Protein AF-A0A453IXR8-F1 (afdb_monomer)

InterPro domains:
  IPR002013 SAC domain [PF02383] (2-134)
  IPR002013 SAC domain [PS50275] (1-116)
  IPR043573 Polyphosphoinositide phosphatase Fig4-like [PTHR45738] (1-170)

Mean predicted aligned error: 6.94 Å

Solvent-accessible surface area (backbone atoms only — not comparable to full-atom values): 10645 Å² total; per-residue (Å²): 130,84,47,14,29,39,89,84,20,50,40,27,74,66,42,80,47,75,51,75,50,62,52,94,45,97,81,79,59,47,50,39,40,34,37,44,79,49,81,47,58,34,67,53,43,46,40,48,62,60,83,56,90,86,47,95,74,52,60,64,46,81,51,92,51,79,90,36,50,33,40,49,43,27,52,51,56,44,36,76,73,73,42,75,57,51,75,43,83,42,62,61,53,83,79,63,98,67,82,45,66,40,52,54,52,55,53,49,54,49,46,53,54,59,55,37,73,81,39,60,84,83,68,34,70,45,78,45,78,46,38,57,78,62,44,69,70,40,86,93,54,59,62,64,62,52,50,51,48,52,52,50,61,44,42,78,62,62,57,64,51,74,46,78,54,80,83,80,83,71,76,79,83,88,79,130

Radius of gyration: 21.74 Å; Cα contacts (8 Å, |Δi|>4): 243; chains: 1; bounding box: 51×40×80 Å

Foldseek 3Di:
DQAAFDLQLDGHPKDKDKDKDFDPDPVPDTQKIWMDIDIDGGLHFQKDFDPDPVDPGTAIDGDDDDLSNSNLSNVVVVCVVQNDDAEAEAQDACDDPDDGVVVSVVVSVVSLVSNQVPDDPRHRHHYDYHHVVVQVPDPPRPSVVVVVVVVVVVCVGRPIDMDGDDDPPDDDPPDD

Secondary structure (DSSP, 8-state):
--SSB-TTSPBTT-EEEEEEEE---TTSS-SEEEEEEEEE-S-SS-EEE---TT-SS--EEE---GGGHHHHHHHHHHHHHH-SPPEEEE---S--SS-SHHHHHHHHHHHHHHHHHTS-GGG--EEEE--HHHHTTSTT--HHHHHHHHHHHHHHHH--EEEE-----PPP----

Nearest PDB structures (foldseek):
  7k1w-assembly1_F  TM=7.358E-01  e=3.053E-10  Homo sapiens
  1etu-assembly1_A  TM=3.881E-01  e=4.504E+00  Escherichia coli K-12

Sequence (176 aa):
MKRGVNEKGRVANDVETEQIVFEDTPDDIPSQITSVVQHRGSIPLVWFQETSRLNIRPEITLKSDVDYKATRLHFENLVLRYGNPIVILNLIKTREKKPRESLLRAEFAKAIHYINKGLPDDKRLKFLHMDLSKLSRRKGTNVLGLLNKVASDVLELTDLLHCEITISSKPLDASR

Structure (mmCIF, N/CA/C/O backbone):
data_AF-A0A453IXR8-F1
#
_entry.id   AF-A0A453IXR8-F1
#
loop_
_atom_site.group_PDB
_atom_site.id
_atom_site.type_symbol
_atom_site.label_atom_id
_atom_site.label_alt_id
_atom_site.label_comp_id
_atom_site.label_asym_id
_atom_site.label_entity_id
_atom_site.label_seq_id
_atom_site.pdbx_PDB_ins_code
_atom_site.Cartn_x
_atom_site.Cartn_y
_atom_site.Cartn_z
_atom_site.occupancy
_atom_site.B_iso_or_equiv
_atom_site.auth_seq_id
_atom_site.auth_comp_id
_atom_site.auth_asym_id
_atom_site.auth_atom_id
_atom_site.pdbx_PDB_model_num
ATOM 1 N N . MET A 1 1 ? -12.013 16.496 3.253 1.00 56.09 1 MET A N 1
ATOM 2 C CA . MET A 1 1 ? -11.446 15.419 4.095 1.00 56.09 1 MET A CA 1
ATOM 3 C C . MET A 1 1 ? -9.928 15.430 3.923 1.00 56.09 1 MET A C 1
ATOM 5 O O . MET A 1 1 ? -9.498 15.450 2.780 1.00 56.09 1 MET A O 1
ATOM 9 N N . LYS A 1 2 ? -9.123 15.517 4.997 1.00 74.88 2 LYS A N 1
ATOM 10 C CA . LYS A 1 2 ? -7.643 15.612 4.889 1.00 74.88 2 LYS A CA 1
ATOM 11 C C . LYS A 1 2 ? -6.905 14.270 5.061 1.00 74.88 2 LYS A C 1
ATOM 13 O O . LYS A 1 2 ? -5.695 14.224 4.869 1.00 74.88 2 LYS A O 1
ATOM 18 N N . ARG A 1 3 ? -7.603 13.204 5.467 1.00 88.88 3 ARG A N 1
ATOM 19 C CA . ARG A 1 3 ? -7.067 11.855 5.739 1.00 88.88 3 ARG A CA 1
ATOM 20 C C . ARG A 1 3 ? -8.098 10.789 5.354 1.00 88.88 3 ARG A C 1
ATOM 22 O O . ARG A 1 3 ? -9.263 11.132 5.211 1.00 88.88 3 ARG A O 1
ATOM 29 N N . GLY A 1 4 ? -7.677 9.536 5.204 1.00 93.31 4 GLY A N 1
ATOM 30 C CA . GLY A 1 4 ? -8.565 8.426 4.834 1.00 93.31 4 GLY A CA 1
ATOM 31 C C . GLY A 1 4 ? -8.894 8.359 3.342 1.00 93.31 4 GLY A C 1
ATOM 32 O O . GLY A 1 4 ? -8.280 9.069 2.543 1.00 93.31 4 GLY A O 1
ATOM 33 N N . VAL A 1 5 ? -9.861 7.506 2.993 1.00 96.50 5 VAL A N 1
ATOM 34 C CA . VAL A 1 5 ? -10.372 7.287 1.628 1.00 96.50 5 VAL A CA 1
ATOM 35 C C . VAL A 1 5 ? -11.718 7.983 1.402 1.00 96.50 5 VAL A C 1
ATOM 37 O O . VAL A 1 5 ? -12.549 8.048 2.308 1.00 96.50 5 VAL A O 1
ATOM 40 N N . ASN A 1 6 ? -11.935 8.524 0.202 1.00 94.81 6 ASN A N 1
ATOM 41 C CA . ASN A 1 6 ? -13.232 9.061 -0.221 1.00 94.81 6 ASN A CA 1
ATOM 42 C C . ASN A 1 6 ? -14.060 8.032 -1.016 1.00 94.81 6 ASN A C 1
ATOM 44 O O . ASN A 1 6 ? -13.575 6.962 -1.365 1.00 94.81 6 ASN A O 1
ATOM 48 N N . GLU A 1 7 ? -15.296 8.383 -1.368 1.00 94.69 7 GLU A N 1
ATOM 49 C CA . GLU A 1 7 ? -16.228 7.514 -2.112 1.00 94.69 7 GLU A CA 1
ATOM 50 C C . GLU A 1 7 ? -15.726 7.092 -3.505 1.00 94.69 7 GLU A C 1
ATOM 52 O O . GLU A 1 7 ? -16.223 6.126 -4.069 1.00 94.69 7 GLU A O 1
ATOM 57 N N . LYS A 1 8 ? -14.719 7.785 -4.054 1.00 96.12 8 LYS A N 1
ATOM 58 C CA . LYS A 1 8 ? -14.068 7.451 -5.331 1.00 96.12 8 LYS A CA 1
ATOM 59 C C . LYS A 1 8 ? -12.833 6.554 -5.153 1.00 96.12 8 LYS A C 1
ATOM 61 O O . LYS A 1 8 ? -12.053 6.412 -6.091 1.00 96.12 8 LYS A O 1
ATOM 66 N N . GLY A 1 9 ? -12.591 6.021 -3.953 1.00 96.69 9 GLY A N 1
ATOM 67 C CA . GLY A 1 9 ? -11.424 5.186 -3.652 1.00 96.69 9 GLY A CA 1
ATOM 68 C C . GLY A 1 9 ? -10.097 5.955 -3.609 1.00 96.69 9 GLY A C 1
ATOM 69 O O . GLY A 1 9 ? -9.027 5.349 -3.663 1.00 96.69 9 GLY A O 1
ATOM 70 N N . ARG A 1 10 ? -10.126 7.293 -3.535 1.00 96.56 10 ARG A N 1
ATOM 71 C CA . ARG A 1 10 ? -8.911 8.122 -3.479 1.00 96.56 10 ARG A CA 1
ATOM 72 C C . ARG A 1 10 ? -8.546 8.405 -2.032 1.00 96.56 10 ARG A C 1
ATOM 74 O O . ARG A 1 10 ? -9.383 8.890 -1.266 1.00 96.56 10 ARG A O 1
ATOM 81 N N . VAL A 1 11 ? -7.299 8.120 -1.672 1.00 96.69 11 VAL A N 1
ATOM 82 C CA . VAL A 1 11 ? -6.762 8.401 -0.339 1.00 96.69 11 VAL A CA 1
ATOM 83 C C . VAL A 1 11 ? -6.095 9.769 -0.296 1.00 96.69 11 VAL A C 1
ATOM 85 O O . VAL A 1 11 ? -5.605 10.277 -1.298 1.00 96.69 11 VAL A O 1
ATOM 88 N N . ALA A 1 12 ? -6.075 10.394 0.878 1.00 93.94 12 ALA A N 1
ATOM 89 C CA . ALA A 1 12 ? -5.252 11.583 1.086 1.00 93.94 12 ALA A CA 1
ATOM 90 C C . ALA A 1 12 ? -3.763 11.219 1.210 1.00 93.94 12 ALA A C 1
ATOM 92 O O . ALA A 1 12 ? -3.430 10.101 1.611 1.00 93.94 12 ALA A O 1
ATOM 93 N N . ASN A 1 13 ? -2.874 12.196 1.002 1.00 93.12 13 ASN A N 1
ATOM 94 C CA . ASN A 1 13 ? -1.416 12.003 1.042 1.00 93.12 13 ASN A CA 1
ATOM 95 C C . ASN A 1 13 ? -0.952 10.855 0.125 1.00 93.12 13 ASN A C 1
ATOM 97 O O . ASN A 1 13 ? -0.086 10.086 0.530 1.00 93.12 13 ASN A O 1
ATOM 101 N N . ASP A 1 14 ? -1.598 10.719 -1.036 1.00 94.62 14 ASP A N 1
ATOM 102 C CA . ASP A 1 14 ? -1.262 9.755 -2.084 1.00 94.62 14 ASP A CA 1
ATOM 103 C C . ASP A 1 14 ? 0.032 10.197 -2.782 1.00 94.62 14 ASP A C 1
ATOM 105 O O . ASP A 1 14 ? 0.102 11.315 -3.299 1.00 94.62 14 ASP A O 1
ATOM 109 N N . VAL A 1 15 ? 1.069 9.369 -2.697 1.00 97.00 15 VAL A N 1
ATOM 110 C CA . VAL A 1 15 ? 2.414 9.637 -3.204 1.00 97.00 15 VAL A CA 1
ATOM 111 C C . VAL A 1 15 ? 2.946 8.381 -3.873 1.00 97.00 15 VAL A C 1
ATOM 113 O O . VAL A 1 15 ? 3.013 7.315 -3.262 1.00 97.00 15 VAL A O 1
ATOM 116 N N . GLU A 1 16 ? 3.397 8.549 -5.106 1.00 96.94 16 GLU A N 1
ATOM 117 C CA . GLU A 1 16 ? 4.195 7.573 -5.832 1.00 96.94 16 GLU A CA 1
ATOM 118 C C . GLU A 1 16 ? 5.669 7.981 -5.753 1.00 96.94 16 GLU A C 1
ATOM 120 O O . GLU A 1 16 ? 6.006 9.166 -5.784 1.00 96.94 16 GLU A O 1
ATOM 125 N N . THR A 1 17 ? 6.558 7.014 -5.568 1.00 96.81 17 THR A N 1
ATOM 126 C CA . THR A 1 17 ? 8.005 7.222 -5.612 1.00 96.81 17 THR A CA 1
ATOM 127 C C . THR A 1 17 ? 8.599 6.180 -6.531 1.00 96.81 17 THR A C 1
ATOM 129 O O . THR A 1 17 ? 8.457 4.988 -6.274 1.00 96.81 17 THR A O 1
ATOM 132 N N . GLU A 1 18 ? 9.266 6.643 -7.576 1.00 97.06 18 GLU A N 1
ATOM 133 C CA . GLU A 1 18 ? 9.929 5.805 -8.561 1.00 97.06 18 GLU A CA 1
ATOM 134 C C . GLU A 1 18 ? 11.445 5.927 -8.393 1.00 97.06 18 GLU A C 1
ATOM 136 O O . GLU A 1 18 ? 11.979 7.035 -8.282 1.00 97.06 18 GLU A O 1
ATOM 141 N N . GLN A 1 19 ? 12.135 4.790 -8.336 1.00 96.44 19 GLN A N 1
ATOM 142 C CA . GLN A 1 19 ? 13.588 4.723 -8.386 1.00 96.44 19 GLN A CA 1
ATOM 143 C C . GLN A 1 19 ? 14.000 4.130 -9.727 1.00 96.44 19 GLN A C 1
ATOM 145 O O . GLN A 1 19 ? 13.720 2.965 -9.997 1.00 96.44 19 GLN A O 1
ATOM 150 N N . ILE A 1 20 ? 14.712 4.930 -10.517 1.00 95.56 20 ILE A N 1
ATOM 151 C CA . ILE A 1 20 ? 15.241 4.541 -11.822 1.00 95.56 20 ILE A CA 1
ATOM 152 C C . ILE A 1 20 ? 16.753 4.364 -11.693 1.00 95.56 20 ILE A C 1
ATOM 154 O O . ILE A 1 20 ? 17.439 5.216 -11.124 1.00 95.56 20 ILE A O 1
ATOM 158 N N . VAL A 1 21 ? 17.263 3.252 -12.213 1.00 94.56 21 VAL A N 1
ATOM 159 C CA . VAL A 1 21 ? 18.690 2.937 -12.309 1.00 94.56 21 VAL A CA 1
ATOM 160 C C . VAL A 1 21 ? 18.994 2.622 -13.765 1.00 94.56 21 VAL A C 1
ATOM 162 O O . VAL A 1 21 ? 18.277 1.849 -14.395 1.00 94.56 21 VAL A O 1
ATOM 165 N N . PHE A 1 22 ? 20.050 3.215 -14.300 1.00 92.81 22 PHE A N 1
ATOM 166 C CA . PHE A 1 22 ? 20.491 2.986 -15.668 1.00 92.81 22 PHE A CA 1
ATOM 167 C C . PHE A 1 22 ? 22.010 2.846 -15.715 1.00 92.81 22 PHE A C 1
ATOM 169 O O . PHE A 1 22 ? 22.708 3.269 -14.790 1.00 92.81 22 PHE A O 1
ATOM 176 N N . GLU A 1 23 ? 22.503 2.202 -16.768 1.00 89.38 23 GLU A N 1
ATOM 177 C CA . GLU A 1 23 ? 23.938 2.050 -16.997 1.00 89.38 23 GLU A CA 1
ATOM 178 C C . GLU A 1 23 ? 24.585 3.397 -17.344 1.00 89.38 23 GLU A C 1
ATOM 180 O O . GLU A 1 23 ? 24.078 4.141 -18.181 1.00 89.38 23 GLU A O 1
ATOM 185 N N . ASP A 1 24 ? 25.721 3.692 -16.713 1.00 84.25 24 ASP A N 1
ATOM 186 C CA . ASP A 1 24 ? 26.538 4.863 -17.029 1.00 84.25 24 ASP A CA 1
ATOM 187 C C . ASP A 1 24 ? 27.419 4.556 -18.251 1.00 84.25 24 ASP A C 1
ATOM 189 O O . ASP A 1 24 ? 28.492 3.959 -18.134 1.00 84.25 24 ASP A O 1
ATOM 193 N N . THR A 1 25 ? 26.912 4.878 -19.444 1.00 82.19 25 THR A N 1
ATOM 194 C CA . THR A 1 25 ? 27.574 4.593 -20.726 1.00 82.19 25 THR A CA 1
ATOM 195 C C . THR A 1 25 ? 28.252 5.839 -21.308 1.00 82.19 25 THR A C 1
ATOM 197 O O . THR A 1 25 ? 27.632 6.902 -21.307 1.00 82.19 25 THR A O 1
ATOM 200 N N . PRO A 1 26 ? 29.443 5.718 -21.929 1.00 78.06 26 PRO A N 1
ATOM 201 C CA . PRO A 1 26 ? 30.136 6.845 -22.567 1.00 78.06 26 PRO A CA 1
ATOM 202 C C . PRO A 1 26 ? 29.362 7.537 -23.699 1.00 78.06 26 PRO A C 1
ATOM 204 O O . PRO A 1 26 ? 29.631 8.697 -23.990 1.00 78.06 26 PRO A O 1
ATOM 207 N N . ASP A 1 27 ? 28.427 6.830 -24.341 1.00 74.75 27 ASP A N 1
ATOM 208 C CA . ASP A 1 27 ? 27.654 7.317 -25.493 1.00 74.75 27 ASP A CA 1
ATOM 209 C C . ASP A 1 27 ? 26.388 8.111 -25.089 1.00 74.75 27 ASP A C 1
ATOM 211 O O . ASP A 1 27 ? 25.507 8.329 -25.922 1.00 74.75 27 ASP A O 1
ATOM 215 N N . ASP A 1 28 ? 26.268 8.513 -23.812 1.00 71.94 28 ASP A N 1
ATOM 216 C CA . ASP A 1 28 ? 25.147 9.252 -23.187 1.00 71.94 28 ASP A CA 1
ATOM 217 C C . ASP A 1 28 ? 23.748 8.601 -23.315 1.00 71.94 28 ASP A C 1
ATOM 219 O O . ASP A 1 28 ? 22.753 9.139 -22.819 1.00 71.94 28 ASP A O 1
ATOM 223 N N . ILE A 1 29 ? 23.642 7.428 -23.948 1.00 80.69 29 ILE A N 1
ATOM 224 C CA . ILE A 1 29 ? 22.398 6.672 -24.106 1.00 80.69 29 ILE A CA 1
ATOM 225 C C . ILE A 1 29 ? 22.523 5.357 -23.331 1.00 80.69 29 ILE A C 1
ATOM 227 O O . ILE A 1 29 ? 23.220 4.451 -23.794 1.00 80.69 29 ILE A O 1
ATOM 231 N N . PRO A 1 30 ? 21.820 5.209 -22.193 1.00 83.62 30 PRO A N 1
ATOM 232 C CA . PRO A 1 30 ? 21.881 3.980 -21.420 1.00 83.62 30 PRO A CA 1
ATOM 233 C C . PRO A 1 30 ? 21.337 2.812 -22.240 1.00 83.62 30 PRO A C 1
ATOM 235 O O . PRO A 1 30 ? 20.234 2.882 -22.780 1.00 83.62 30 PRO A O 1
ATOM 238 N N . SER A 1 31 ? 22.096 1.720 -22.299 1.00 87.31 31 SER A N 1
ATOM 239 C CA . SER A 1 31 ? 21.669 0.492 -22.977 1.00 87.31 31 SER A CA 1
ATOM 240 C C . SER A 1 31 ? 20.600 -0.266 -22.178 1.00 87.31 31 SER A C 1
ATOM 242 O O . SER A 1 31 ? 19.789 -0.999 -22.742 1.00 87.31 31 SER A O 1
ATOM 244 N N . GLN A 1 32 ? 20.580 -0.053 -20.861 1.00 91.38 32 GLN A N 1
ATOM 245 C CA . GLN A 1 32 ? 19.744 -0.755 -19.896 1.00 91.38 32 GLN A CA 1
ATOM 246 C C . GLN A 1 32 ? 19.163 0.238 -18.892 1.00 91.38 32 GLN A C 1
ATOM 248 O O . GLN A 1 32 ? 19.896 1.013 -18.269 1.00 91.38 32 GLN A O 1
ATOM 253 N N . ILE A 1 33 ? 17.847 0.186 -18.698 1.00 94.06 33 ILE A N 1
ATOM 254 C CA . ILE A 1 33 ? 17.133 0.969 -17.689 1.00 94.06 33 ILE A CA 1
ATOM 255 C C . ILE A 1 33 ? 16.275 0.026 -16.859 1.00 94.06 33 ILE A C 1
ATOM 257 O O . ILE A 1 33 ? 15.546 -0.813 -17.382 1.00 94.06 33 ILE A O 1
ATOM 261 N N . THR A 1 34 ? 16.339 0.190 -15.546 1.00 95.38 34 THR A N 1
ATOM 262 C CA . THR A 1 34 ? 15.488 -0.506 -14.589 1.00 95.38 34 THR A CA 1
ATOM 263 C C . THR A 1 34 ? 14.739 0.506 -13.734 1.00 95.38 34 THR A C 1
ATOM 265 O O . THR A 1 34 ? 15.306 1.525 -13.343 1.00 95.38 34 THR A O 1
ATOM 268 N N . SER A 1 35 ? 13.475 0.232 -13.424 1.00 95.81 35 SER A N 1
ATOM 269 C CA . SER A 1 35 ? 12.666 1.072 -12.547 1.00 95.81 35 SER A CA 1
ATOM 270 C C . SER A 1 35 ? 11.854 0.250 -11.551 1.00 95.81 35 SER A C 1
ATOM 272 O O . SER A 1 35 ? 11.349 -0.830 -11.862 1.00 95.81 35 SER A O 1
ATOM 274 N N . VAL A 1 36 ? 11.705 0.787 -10.343 1.00 96.00 36 VAL A N 1
ATOM 275 C CA . VAL A 1 36 ? 10.803 0.268 -9.317 1.00 96.00 36 VAL A CA 1
ATOM 276 C C . VAL A 1 36 ? 9.959 1.395 -8.737 1.00 96.00 36 VAL A C 1
ATOM 278 O O . VAL A 1 36 ? 10.460 2.469 -8.402 1.00 96.00 36 VAL A O 1
ATOM 281 N N . VAL A 1 37 ? 8.665 1.126 -8.570 1.00 95.94 37 VAL A N 1
ATOM 282 C CA . VAL A 1 37 ? 7.694 2.077 -8.027 1.00 95.94 37 VAL A CA 1
ATOM 283 C C . VAL A 1 37 ? 7.216 1.623 -6.651 1.00 95.94 37 VAL A C 1
ATOM 285 O O . VAL A 1 37 ? 6.802 0.482 -6.454 1.00 95.94 37 VAL A O 1
ATOM 288 N N . GLN A 1 38 ? 7.207 2.545 -5.690 1.00 95.81 38 GLN A N 1
ATOM 289 C CA . GLN A 1 38 ? 6.592 2.368 -4.381 1.00 95.81 38 GLN A CA 1
ATOM 290 C C . GLN A 1 38 ? 5.473 3.392 -4.176 1.00 95.81 38 GLN A C 1
ATOM 292 O O . GLN A 1 38 ? 5.673 4.599 -4.305 1.00 95.81 38 GLN A O 1
ATOM 297 N N . HIS A 1 39 ? 4.303 2.916 -3.756 1.00 96.50 39 HIS A N 1
ATOM 298 C CA . HIS A 1 39 ? 3.156 3.761 -3.434 1.00 96.50 39 HIS A CA 1
ATOM 299 C C . HIS A 1 39 ? 2.984 3.931 -1.915 1.00 96.50 39 HIS A C 1
ATOM 301 O O . HIS A 1 39 ? 2.979 2.961 -1.150 1.00 96.50 39 HIS A O 1
ATOM 307 N N . ARG A 1 40 ? 2.765 5.169 -1.461 1.00 96.81 40 ARG A N 1
ATOM 308 C CA . ARG A 1 40 ? 2.466 5.526 -0.068 1.00 96.81 40 ARG A CA 1
ATOM 309 C C . ARG A 1 40 ? 1.225 6.412 -0.012 1.00 96.81 40 ARG A C 1
ATOM 311 O O . ARG A 1 40 ? 1.190 7.473 -0.611 1.00 96.81 40 ARG A O 1
ATOM 318 N N . GLY A 1 41 ? 0.255 6.028 0.814 1.00 95.75 41 GLY A N 1
ATOM 319 C CA . GLY A 1 41 ? -0.979 6.790 1.014 1.00 95.75 41 GLY A CA 1
ATOM 320 C C . GLY A 1 41 ? -1.455 6.796 2.464 1.00 95.75 41 GLY A C 1
ATOM 321 O O . GLY A 1 41 ? -0.923 6.091 3.327 1.00 95.75 41 GLY A O 1
ATOM 322 N N . SER A 1 42 ? -2.491 7.588 2.753 1.00 95.75 42 SER A N 1
ATOM 323 C CA . SER A 1 42 ? -3.249 7.425 4.001 1.00 95.75 42 SER A CA 1
ATOM 324 C C . SER A 1 42 ? -3.918 6.051 4.041 1.00 95.75 42 SER A C 1
ATOM 326 O O . SER A 1 42 ? -4.324 5.529 3.010 1.00 95.75 42 SER A O 1
ATOM 328 N N . ILE A 1 43 ? -4.102 5.498 5.244 1.00 96.25 43 ILE A N 1
ATOM 329 C CA . ILE A 1 43 ? -4.823 4.230 5.433 1.00 96.25 43 ILE A CA 1
ATOM 330 C C . ILE A 1 43 ? -6.211 4.347 4.783 1.00 96.25 43 ILE A C 1
ATOM 332 O O . ILE A 1 43 ? -6.935 5.286 5.148 1.00 96.25 43 ILE A O 1
ATOM 336 N N . PRO A 1 44 ? -6.590 3.431 3.868 1.00 96.81 44 PRO A N 1
ATOM 337 C CA . PRO A 1 44 ? -7.782 3.552 3.036 1.00 96.81 44 PRO A CA 1
ATOM 338 C C . PRO A 1 44 ? -9.060 3.173 3.792 1.00 96.81 44 PRO A C 1
ATOM 340 O O . PRO A 1 44 ? -9.830 2.327 3.363 1.00 96.81 44 PRO A O 1
ATOM 343 N N . LEU A 1 45 ? -9.286 3.793 4.944 1.00 97.00 45 LEU A N 1
ATOM 344 C CA . LEU A 1 45 ? -10.524 3.719 5.714 1.00 97.00 45 LEU A CA 1
ATOM 345 C C . LEU A 1 45 ? -11.224 5.077 5.665 1.00 97.00 45 LEU A C 1
ATOM 347 O O . LEU A 1 45 ? -10.582 6.106 5.429 1.00 97.00 45 LEU A O 1
ATOM 351 N N . VAL A 1 46 ? -12.526 5.110 5.930 1.00 95.06 46 VAL A N 1
ATOM 352 C CA . VAL A 1 46 ? -13.242 6.376 6.112 1.00 95.06 46 VAL A CA 1
ATOM 353 C C . VAL A 1 46 ? -13.028 6.830 7.556 1.00 95.06 46 VAL A C 1
ATOM 355 O O . VAL A 1 46 ? -13.644 6.317 8.488 1.00 95.06 46 VAL A O 1
ATOM 358 N N . TRP A 1 47 ? -12.099 7.762 7.767 1.00 93.50 47 TRP A N 1
ATOM 359 C CA . TRP A 1 47 ? -11.745 8.236 9.106 1.00 93.50 47 TRP A CA 1
ATOM 360 C C . TRP A 1 47 ? -11.356 9.706 9.131 1.00 93.50 47 TRP A C 1
ATOM 362 O O . TRP A 1 47 ? -10.913 10.289 8.141 1.00 93.50 47 TRP A O 1
ATOM 372 N N . PHE A 1 48 ? -11.513 10.297 10.309 1.00 88.31 48 PHE A N 1
ATOM 373 C CA . PHE A 1 48 ? -11.325 11.715 10.545 1.00 88.31 48 PHE A CA 1
ATOM 374 C C . PHE A 1 48 ? -10.407 11.929 11.735 1.00 88.31 48 PHE A C 1
ATOM 376 O O . PHE A 1 48 ? -10.337 11.119 12.657 1.00 88.31 48 PHE A O 1
ATOM 383 N N . GLN A 1 49 ? -9.701 13.048 11.693 1.00 86.62 49 GLN A N 1
ATOM 384 C CA . GLN A 1 49 ? -8.916 13.537 12.805 1.00 86.62 49 GLN A CA 1
ATOM 385 C C . GLN A 1 49 ? -9.186 15.027 12.945 1.00 86.62 49 GLN A C 1
ATOM 387 O O . GLN A 1 49 ? -9.173 15.751 11.946 1.00 86.62 49 GLN A O 1
ATOM 392 N N . GLU A 1 50 ? -9.435 15.473 14.172 1.00 78.69 50 GLU A N 1
ATOM 393 C CA . GLU A 1 50 ? -9.630 16.890 14.465 1.00 78.69 50 GLU A CA 1
ATOM 394 C C . GLU A 1 50 ? -8.391 17.698 14.034 1.00 78.69 50 GLU A C 1
ATOM 396 O O . GLU A 1 50 ? -7.253 17.292 14.256 1.00 78.69 50 GLU A O 1
ATOM 401 N N . THR A 1 51 ? -8.589 18.847 13.388 1.00 70.94 51 THR A N 1
ATOM 402 C CA . THR A 1 51 ? -7.483 19.666 12.857 1.00 70.94 51 THR A CA 1
ATOM 403 C C . THR A 1 51 ? -7.140 20.872 13.732 1.00 70.94 51 THR A C 1
ATOM 405 O O . THR A 1 51 ? -6.470 21.792 13.261 1.00 70.94 51 THR A O 1
ATOM 408 N N . SER A 1 52 ? -7.615 20.905 14.982 1.00 75.69 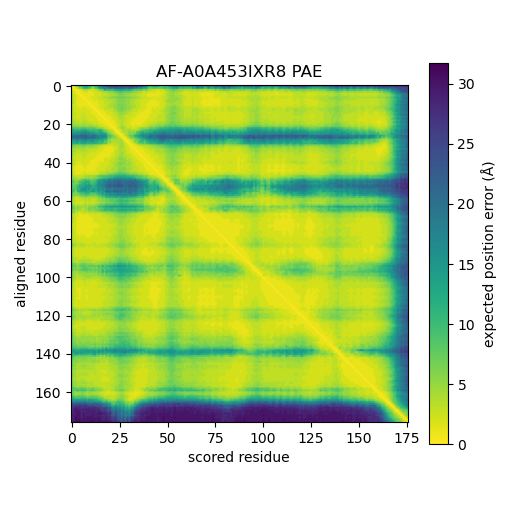52 SER A N 1
ATOM 409 C CA . SER A 1 52 ? -7.347 22.005 15.914 1.00 75.69 52 SER A CA 1
ATOM 410 C C . SER A 1 52 ? -5.845 22.137 16.185 1.00 75.69 52 SER A C 1
ATOM 412 O O . SER A 1 52 ? -5.200 21.186 16.624 1.00 75.69 52 SER A O 1
ATOM 414 N N . ARG A 1 53 ? -5.286 23.335 15.953 1.00 67.56 53 ARG A N 1
ATOM 415 C CA . ARG A 1 53 ? -3.859 23.641 16.191 1.00 67.56 53 ARG A CA 1
ATOM 416 C C . ARG A 1 53 ? -3.470 23.601 17.672 1.00 67.56 53 ARG A C 1
ATOM 418 O O . ARG A 1 53 ? -2.288 23.521 17.980 1.00 67.56 53 ARG A O 1
ATOM 425 N N . LEU A 1 54 ? -4.453 23.657 18.571 1.00 78.50 54 LEU A N 1
ATOM 426 C CA . LEU A 1 54 ? -4.249 23.622 20.021 1.00 78.50 54 LEU A CA 1
ATOM 427 C C . LEU A 1 54 ? -4.111 22.190 20.556 1.00 78.50 54 LEU A C 1
ATOM 429 O O . LEU A 1 54 ? -3.630 21.989 21.668 1.00 78.50 54 LEU A O 1
ATOM 433 N N . ASN A 1 55 ? -4.513 21.183 19.774 1.00 70.31 55 ASN A N 1
ATOM 434 C CA . ASN A 1 55 ? -4.486 19.792 20.195 1.00 70.31 55 ASN A CA 1
ATOM 435 C C . ASN A 1 55 ? -3.272 19.076 19.585 1.00 70.31 55 ASN A C 1
ATOM 437 O O . ASN A 1 55 ? -3.273 18.703 18.415 1.00 70.31 55 ASN A O 1
ATOM 441 N N . ILE A 1 56 ? -2.229 18.854 20.394 1.00 70.88 56 ILE A N 1
ATOM 442 C CA . ILE A 1 56 ? -0.968 18.209 19.970 1.00 70.88 56 ILE A CA 1
ATOM 443 C C . ILE A 1 56 ? -1.214 16.774 19.461 1.00 70.88 56 ILE A C 1
ATOM 445 O O . ILE A 1 56 ? -0.446 16.240 18.656 1.00 70.88 56 ILE A O 1
ATOM 449 N N . ARG A 1 57 ? -2.286 16.116 19.924 1.00 73.69 57 ARG A N 1
ATOM 450 C CA . ARG A 1 57 ? -2.643 14.741 19.547 1.00 73.69 57 ARG A CA 1
ATOM 451 C C . ARG A 1 57 ? -4.153 14.601 19.332 1.00 73.69 57 ARG A C 1
ATOM 453 O O . ARG A 1 57 ? -4.822 13.969 20.149 1.00 73.69 57 ARG A O 1
ATOM 460 N N . PRO A 1 58 ? -4.671 15.097 18.197 1.00 79.31 58 PRO A N 1
ATOM 461 C CA . PRO A 1 58 ? -6.103 15.110 17.949 1.00 79.31 58 PRO A CA 1
ATOM 462 C C . PRO A 1 58 ? -6.684 13.700 17.840 1.00 79.31 58 PRO A C 1
ATOM 464 O O . PRO A 1 58 ? -6.021 12.772 17.352 1.00 79.31 58 PRO A O 1
ATOM 467 N N . GLU A 1 59 ? -7.907 13.530 18.324 1.00 85.06 59 GLU A N 1
ATOM 468 C CA . GLU A 1 59 ? -8.590 12.238 18.352 1.00 85.06 59 GLU A CA 1
ATOM 469 C C . GLU A 1 59 ? -8.860 11.710 16.938 1.00 85.06 59 GLU A C 1
ATOM 471 O O . GLU A 1 59 ? -8.990 12.485 15.991 1.00 85.06 59 GLU A O 1
ATOM 476 N N . ILE A 1 60 ? -8.878 10.383 16.797 1.00 90.31 60 ILE A N 1
ATOM 477 C CA . ILE A 1 60 ? -9.175 9.701 15.538 1.00 90.31 60 ILE A CA 1
ATOM 478 C C . ILE A 1 60 ? -10.566 9.093 15.656 1.00 90.31 60 ILE A C 1
ATOM 480 O O . ILE A 1 60 ? -10.822 8.312 16.569 1.00 90.31 60 ILE A O 1
ATOM 484 N N . THR A 1 61 ? -11.432 9.412 14.701 1.00 90.69 61 THR A N 1
ATOM 485 C CA . THR A 1 61 ? -12.796 8.890 14.621 1.00 90.69 61 THR A CA 1
ATOM 486 C C . THR A 1 61 ? -12.947 8.073 13.345 1.00 90.69 61 THR A C 1
ATOM 488 O O . THR A 1 61 ? -12.760 8.588 12.241 1.00 90.69 61 THR A O 1
ATOM 491 N N . LEU A 1 62 ? -13.285 6.793 13.496 1.00 92.06 62 LEU A N 1
ATOM 492 C CA . LEU A 1 62 ? -13.674 5.918 12.392 1.00 92.06 62 LEU A CA 1
ATOM 493 C C . LEU A 1 62 ? -15.138 6.181 12.030 1.00 92.06 62 LEU A C 1
ATOM 495 O O . LEU A 1 62 ? -15.984 6.304 12.915 1.00 92.06 62 LEU A O 1
ATOM 499 N N . LYS A 1 63 ? -15.442 6.236 10.736 1.00 91.38 63 LYS A N 1
ATOM 500 C CA . LYS A 1 63 ? -16.812 6.245 10.222 1.00 91.38 63 LYS A CA 1
ATOM 501 C C . LYS A 1 63 ? -17.085 4.906 9.544 1.00 91.38 63 LYS A C 1
ATOM 503 O O . LYS A 1 63 ? -16.179 4.293 8.987 1.00 91.38 63 LYS A O 1
ATOM 508 N N . SER A 1 64 ? -18.336 4.459 9.604 1.00 87.69 64 SER A N 1
ATOM 509 C CA . SER A 1 64 ? -18.759 3.244 8.911 1.00 87.69 64 SER A CA 1
ATOM 510 C C . SER A 1 64 ? -18.625 3.413 7.394 1.00 87.69 64 SER A C 1
ATOM 512 O O . SER A 1 64 ? -19.115 4.393 6.828 1.00 87.69 64 SER A O 1
ATOM 514 N N . ASP A 1 65 ? -17.957 2.447 6.768 1.00 89.50 65 ASP A N 1
ATOM 515 C CA . ASP A 1 65 ? -17.985 2.180 5.333 1.00 89.50 65 ASP A CA 1
ATOM 516 C C . ASP A 1 65 ? -18.678 0.826 5.161 1.00 89.50 65 ASP A C 1
ATOM 518 O O . ASP A 1 65 ? -18.107 -0.214 5.495 1.00 89.50 65 ASP A O 1
ATOM 522 N N . VAL A 1 66 ? -19.947 0.848 4.747 1.00 90.44 66 VAL A N 1
ATOM 523 C CA . VAL A 1 66 ? -20.759 -0.368 4.616 1.00 90.44 66 VAL A CA 1
ATOM 524 C C . VAL A 1 66 ? -20.072 -1.30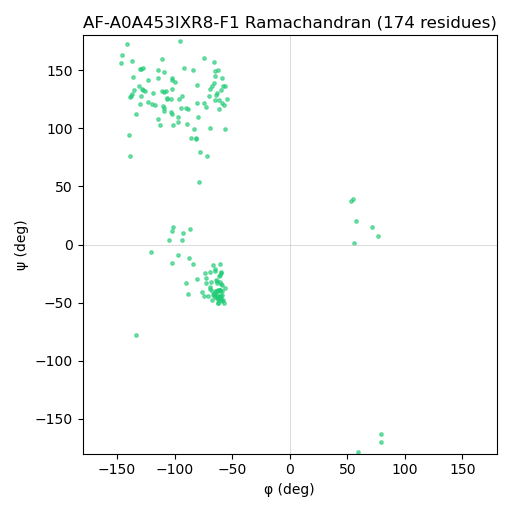3 3.626 1.00 90.44 66 VAL A C 1
ATOM 526 O O .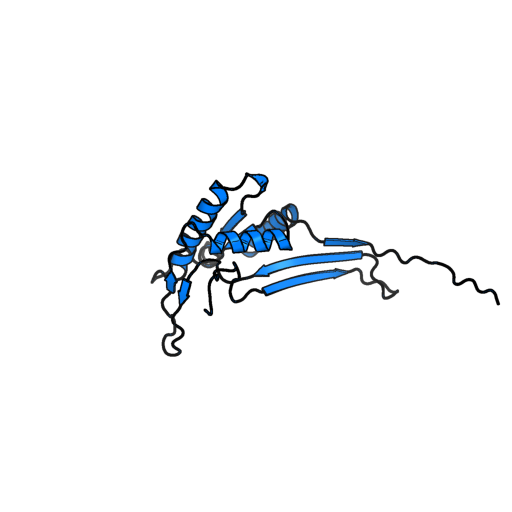 VAL A 1 66 ? -19.829 -0.919 2.484 1.00 90.44 66 VAL A O 1
ATOM 529 N N . ASP A 1 67 ? -19.743 -2.514 4.079 1.00 93.19 67 ASP A N 1
ATOM 530 C CA . ASP A 1 67 ? -19.026 -3.535 3.303 1.00 93.19 67 ASP A CA 1
ATOM 531 C C . ASP A 1 67 ? -17.650 -3.098 2.765 1.00 93.19 67 ASP A C 1
ATOM 533 O O . ASP A 1 67 ? -17.119 -3.704 1.829 1.00 93.19 67 ASP A O 1
ATOM 537 N N . TYR A 1 68 ? -17.053 -2.057 3.359 1.00 97.12 68 TYR A N 1
ATOM 538 C CA . TYR A 1 68 ? -15.757 -1.505 2.959 1.00 97.12 68 TYR A CA 1
ATOM 539 C C . TYR A 1 68 ? -15.697 -1.112 1.472 1.00 97.12 68 TYR A C 1
AT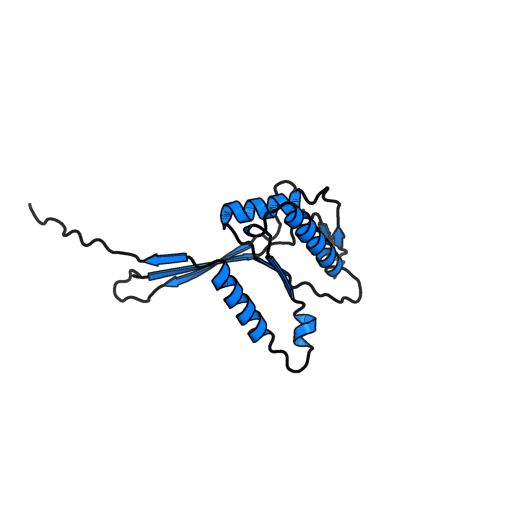OM 541 O O . TYR A 1 68 ? -14.691 -1.357 0.801 1.00 97.12 68 TYR A O 1
ATOM 549 N N . LYS A 1 69 ? -16.778 -0.537 0.923 1.00 97.12 69 LYS A N 1
ATOM 550 C CA . LYS A 1 69 ? -16.889 -0.187 -0.504 1.00 97.12 69 LYS A CA 1
ATOM 551 C C . LYS A 1 69 ? -15.809 0.792 -0.952 1.00 97.12 69 LYS A C 1
ATOM 553 O O . LYS A 1 69 ? -15.172 0.561 -1.978 1.00 97.12 69 LYS A O 1
ATOM 558 N N . ALA A 1 70 ? -15.570 1.858 -0.190 1.00 97.25 70 ALA A N 1
ATOM 559 C CA . ALA A 1 70 ? -14.559 2.850 -0.542 1.00 97.25 70 ALA A CA 1
ATOM 560 C C . ALA A 1 70 ? -13.141 2.271 -0.414 1.00 97.25 70 ALA A C 1
ATOM 562 O O . ALA A 1 70 ? -12.286 2.523 -1.267 1.00 97.25 70 ALA A O 1
ATOM 563 N N . THR A 1 71 ? -12.898 1.448 0.612 1.00 97.94 71 THR A N 1
ATOM 564 C CA . THR A 1 71 ? -11.631 0.716 0.771 1.00 97.94 71 THR A CA 1
ATOM 565 C C . THR A 1 71 ? -11.391 -0.270 -0.373 1.00 97.94 71 THR A C 1
ATOM 567 O O . THR A 1 71 ? -10.281 -0.343 -0.890 1.00 97.94 71 THR A O 1
ATOM 570 N N . ARG A 1 72 ? -12.415 -1.021 -0.791 1.00 98.00 72 ARG A N 1
ATOM 571 C CA . ARG A 1 72 ? -12.331 -1.967 -1.909 1.00 98.00 72 ARG A CA 1
ATOM 572 C C . ARG A 1 72 ? -12.004 -1.242 -3.210 1.00 98.00 72 ARG A C 1
ATOM 574 O O . ARG A 1 72 ? -11.029 -1.603 -3.861 1.00 98.00 72 ARG A O 1
ATOM 581 N N . LEU A 1 73 ? -12.745 -0.177 -3.517 1.00 98.31 73 LEU A N 1
ATOM 582 C CA . LEU A 1 73 ? -12.527 0.631 -4.717 1.00 98.31 73 LEU A CA 1
ATOM 583 C C . LEU A 1 73 ? -11.112 1.224 -4.764 1.00 98.31 73 LEU A C 1
ATOM 585 O O . LEU A 1 73 ? -10.513 1.325 -5.830 1.00 98.31 73 LEU A O 1
ATOM 589 N N . HIS A 1 74 ? -10.541 1.591 -3.613 1.00 98.31 74 HIS A N 1
ATOM 590 C CA . HIS A 1 74 ? -9.146 2.025 -3.553 1.00 98.31 74 HIS A CA 1
ATOM 591 C C . HIS A 1 74 ? -8.178 0.956 -4.073 1.00 98.31 74 HIS A C 1
ATOM 593 O O . HIS A 1 74 ? -7.315 1.264 -4.893 1.00 98.31 74 HIS A O 1
ATOM 599 N N . PHE A 1 75 ? -8.327 -0.294 -3.633 1.00 98.19 75 PHE A N 1
ATOM 600 C CA . PHE A 1 75 ? -7.461 -1.380 -4.088 1.00 98.19 75 PHE A CA 1
ATOM 601 C C . PHE A 1 75 ? -7.743 -1.800 -5.527 1.00 98.19 75 PHE A C 1
ATOM 603 O O . PHE A 1 75 ? -6.799 -2.108 -6.243 1.00 98.19 75 PHE A O 1
ATOM 610 N N . GLU A 1 76 ? -8.991 -1.736 -5.988 1.00 98.00 76 GLU A N 1
ATOM 611 C CA . GLU A 1 76 ? -9.321 -1.924 -7.407 1.00 98.00 76 GLU A CA 1
ATOM 612 C C . GLU A 1 76 ? -8.609 -0.878 -8.277 1.00 98.00 76 GLU A C 1
ATOM 614 O O . GLU A 1 76 ? -7.963 -1.233 -9.259 1.00 98.00 76 GLU A O 1
ATOM 619 N N . ASN A 1 77 ? -8.613 0.394 -7.867 1.00 98.19 77 ASN A N 1
ATOM 620 C CA . ASN A 1 77 ? -7.865 1.453 -8.549 1.00 98.19 77 ASN A CA 1
ATOM 621 C C . ASN A 1 77 ? -6.343 1.225 -8.526 1.00 98.19 77 ASN A C 1
ATOM 623 O O . ASN A 1 77 ? -5.651 1.639 -9.454 1.00 98.19 77 ASN A O 1
ATOM 627 N N . LEU A 1 78 ? -5.794 0.617 -7.467 1.00 97.69 78 LEU A N 1
ATOM 628 C CA . LEU A 1 78 ? -4.375 0.248 -7.421 1.00 97.69 78 LEU A CA 1
ATOM 629 C C . LEU A 1 78 ? -4.067 -0.911 -8.367 1.00 97.69 78 LEU A C 1
ATOM 631 O O . LEU A 1 78 ? -3.106 -0.820 -9.120 1.00 97.69 78 LEU A O 1
ATOM 635 N N . VAL A 1 79 ? -4.903 -1.948 -8.386 1.00 97.31 79 VAL A N 1
ATOM 636 C CA . VAL A 1 79 ? -4.756 -3.085 -9.305 1.00 97.31 79 VAL A CA 1
ATOM 637 C C . VAL A 1 79 ? -4.855 -2.633 -10.760 1.00 97.31 79 VAL A C 1
ATOM 639 O O . VAL A 1 79 ? -4.088 -3.101 -11.592 1.00 97.31 79 VAL A O 1
ATOM 642 N N . LEU A 1 80 ? -5.747 -1.691 -11.076 1.00 97.31 80 LEU A N 1
ATOM 643 C CA . LEU A 1 80 ? -5.846 -1.122 -12.423 1.00 97.31 80 LEU A CA 1
ATOM 644 C C . LEU A 1 80 ? -4.575 -0.375 -12.855 1.00 97.31 80 LEU A C 1
ATOM 646 O O . LEU A 1 80 ? -4.282 -0.343 -14.044 1.00 97.31 80 LEU A O 1
ATOM 650 N N . ARG A 1 81 ? -3.843 0.235 -11.913 1.00 95.69 81 ARG A N 1
ATOM 651 C CA . ARG A 1 81 ? -2.619 1.001 -12.201 1.00 95.69 81 ARG A CA 1
ATOM 652 C C . ARG A 1 81 ? -1.355 0.145 -12.210 1.00 95.69 81 ARG A C 1
ATOM 654 O O . ARG A 1 81 ? -0.514 0.345 -13.073 1.00 95.69 81 ARG A O 1
ATOM 661 N N . TYR A 1 82 ? -1.222 -0.772 -11.253 1.00 94.94 82 TYR A N 1
ATOM 662 C CA . TYR A 1 82 ? 0.033 -1.485 -10.978 1.00 94.94 82 TYR A CA 1
ATOM 663 C C . TYR A 1 82 ? -0.074 -3.009 -11.123 1.00 94.94 82 TYR A C 1
ATOM 665 O O . TYR A 1 82 ? 0.928 -3.705 -11.019 1.00 94.94 82 TYR A O 1
ATOM 673 N N . GLY A 1 83 ? -1.272 -3.552 -11.349 1.00 94.69 83 GLY A N 1
ATOM 674 C CA . GLY A 1 83 ? -1.489 -4.994 -11.443 1.00 94.69 83 GLY A CA 1
ATOM 675 C C . GLY A 1 83 ? -1.561 -5.709 -10.089 1.00 94.69 83 GLY A C 1
ATOM 676 O O . GLY A 1 83 ? -1.809 -5.108 -9.042 1.00 94.69 83 GLY A O 1
ATOM 677 N N . ASN A 1 84 ? -1.411 -7.034 -10.130 1.00 94.75 84 ASN A N 1
ATOM 678 C CA . ASN A 1 84 ? -1.364 -7.906 -8.954 1.00 94.75 84 ASN A CA 1
ATOM 679 C C . ASN A 1 84 ? 0.029 -8.542 -8.834 1.00 94.75 84 ASN A C 1
ATOM 681 O O . ASN A 1 84 ? 0.628 -8.828 -9.868 1.00 94.75 84 ASN A O 1
ATOM 685 N N . PRO A 1 85 ? 0.494 -8.858 -7.611 1.00 95.75 85 PRO A N 1
ATOM 686 C CA . PRO A 1 85 ? -0.199 -8.681 -6.331 1.00 95.75 85 PRO A CA 1
ATOM 687 C C . PRO A 1 85 ? -0.049 -7.267 -5.743 1.00 95.75 85 PRO A C 1
ATOM 689 O O . PRO A 1 85 ? 0.993 -6.636 -5.867 1.00 95.75 85 PRO A O 1
ATOM 692 N N . ILE A 1 86 ? -1.050 -6.810 -4.979 1.00 97.31 86 ILE A N 1
ATOM 693 C CA . ILE A 1 86 ? -0.894 -5.636 -4.104 1.00 97.31 86 ILE A CA 1
ATOM 694 C C . ILE A 1 86 ? -0.380 -6.083 -2.732 1.00 97.31 86 ILE A C 1
ATOM 696 O O . ILE A 1 86 ? -1.075 -6.796 -1.996 1.00 97.31 86 ILE A O 1
ATOM 700 N N . VAL A 1 87 ? 0.821 -5.626 -2.367 1.00 97.31 87 VAL A N 1
ATOM 701 C CA . VAL A 1 87 ? 1.423 -5.861 -1.048 1.00 97.31 87 VAL A CA 1
ATOM 702 C C . VAL A 1 87 ? 1.320 -4.609 -0.180 1.00 97.31 87 VAL A C 1
ATOM 704 O O . VAL A 1 87 ? 1.754 -3.524 -0.550 1.00 97.31 87 VAL A O 1
ATOM 707 N N . ILE A 1 88 ? 0.739 -4.759 1.007 1.00 97.81 88 ILE A N 1
ATOM 708 C CA . ILE A 1 88 ? 0.474 -3.670 1.945 1.00 97.81 88 ILE A CA 1
ATOM 709 C C . ILE A 1 88 ? 1.411 -3.809 3.139 1.00 97.81 88 ILE A C 1
ATOM 711 O O . ILE A 1 88 ? 1.265 -4.735 3.939 1.00 97.81 88 ILE A O 1
ATOM 715 N N . LEU A 1 89 ? 2.310 -2.840 3.309 1.00 97.00 89 LEU A N 1
ATOM 716 C CA . LEU A 1 89 ? 3.167 -2.733 4.485 1.00 97.00 89 LEU A CA 1
ATOM 717 C C . LEU A 1 89 ? 2.580 -1.756 5.510 1.00 97.00 89 LEU A C 1
ATOM 719 O O . LEU A 1 89 ? 2.634 -0.538 5.350 1.00 97.00 89 LEU A O 1
ATOM 723 N N . ASN A 1 90 ? 2.032 -2.286 6.600 1.00 96.00 90 ASN A N 1
ATOM 724 C CA . ASN A 1 90 ? 1.436 -1.494 7.669 1.00 96.00 90 ASN A CA 1
ATOM 725 C C . ASN A 1 90 ? 2.359 -1.396 8.893 1.00 96.00 90 ASN A C 1
ATOM 727 O O . ASN A 1 90 ? 2.549 -2.382 9.607 1.00 96.00 90 ASN A O 1
ATOM 731 N N . LEU A 1 91 ? 2.845 -0.190 9.198 1.00 94.38 91 LEU A N 1
ATOM 732 C CA . LEU A 1 91 ? 3.834 0.057 10.260 1.00 94.38 91 LEU A CA 1
ATOM 733 C C . LEU A 1 91 ? 3.260 0.640 11.568 1.00 94.38 91 LEU A C 1
ATOM 735 O O . LEU A 1 91 ? 4.007 1.116 12.425 1.00 94.38 91 LEU A O 1
ATOM 739 N N . ILE A 1 92 ? 1.933 0.642 11.727 1.00 92.62 92 ILE A N 1
ATOM 740 C CA . ILE A 1 92 ? 1.265 1.228 12.901 1.00 92.62 92 ILE A CA 1
ATOM 741 C C . ILE A 1 92 ? 1.740 0.573 14.209 1.00 92.62 92 ILE A C 1
ATOM 743 O O . ILE A 1 92 ? 1.944 -0.636 14.299 1.00 92.62 92 ILE A O 1
ATOM 747 N N . LYS A 1 93 ? 1.861 1.356 15.282 1.00 89.81 93 LYS A N 1
ATOM 748 C CA . LYS A 1 93 ? 2.200 0.803 16.600 1.00 89.81 93 LYS A CA 1
ATOM 749 C C . LYS A 1 93 ? 1.063 -0.065 17.137 1.00 89.81 93 LYS A C 1
ATOM 751 O O . LYS A 1 93 ? -0.107 0.310 17.111 1.00 89.81 93 LYS A O 1
ATOM 756 N N . THR A 1 94 ? 1.411 -1.216 17.696 1.00 86.50 94 THR A N 1
ATOM 757 C CA . THR A 1 94 ? 0.440 -2.139 18.301 1.00 86.50 94 THR A CA 1
ATOM 758 C C . THR A 1 94 ? 0.024 -1.723 19.704 1.00 86.50 94 THR A C 1
ATOM 760 O O . THR A 1 94 ? -1.095 -2.021 20.113 1.00 86.50 94 THR A O 1
ATOM 763 N N . ARG A 1 95 ? 0.911 -1.051 20.449 1.00 83.44 95 ARG A N 1
ATOM 764 C CA . ARG A 1 95 ? 0.663 -0.600 21.823 1.00 83.44 95 ARG A CA 1
ATOM 765 C C . ARG A 1 95 ? 0.856 0.904 21.946 1.00 83.44 95 ARG A C 1
ATOM 767 O O . ARG A 1 95 ? 1.946 1.427 21.717 1.00 83.44 95 ARG A O 1
ATOM 774 N N . GLU A 1 96 ? -0.197 1.570 22.392 1.00 85.75 96 GLU A N 1
ATOM 775 C CA . GLU A 1 96 ? -0.232 2.997 22.696 1.00 85.75 96 GLU A CA 1
ATOM 776 C C . GLU A 1 96 ? -0.833 3.192 24.093 1.00 85.75 96 GLU A C 1
ATOM 778 O O . GLU A 1 96 ? -1.660 2.391 24.521 1.00 85.75 96 GLU A O 1
ATOM 783 N N . LYS A 1 97 ? -0.442 4.258 24.808 1.00 84.06 97 LYS A N 1
ATOM 784 C CA . LYS A 1 97 ? -1.041 4.585 26.119 1.00 84.06 97 LYS A CA 1
ATOM 785 C C . LYS A 1 97 ? -2.533 4.928 26.002 1.00 84.06 97 LYS A C 1
ATOM 787 O O . LYS A 1 97 ? -3.318 4.523 26.846 1.00 84.06 97 LYS A O 1
ATOM 792 N N . LYS A 1 98 ? -2.904 5.671 24.952 1.00 83.50 98 LYS A N 1
ATOM 793 C CA . LYS A 1 98 ? -4.290 5.935 24.540 1.00 83.50 98 LYS A CA 1
ATOM 794 C C . LYS A 1 98 ? -4.446 5.375 23.122 1.00 83.50 98 LYS A C 1
ATOM 796 O O . LYS A 1 98 ? -3.678 5.817 22.262 1.00 83.50 98 LYS A O 1
ATOM 801 N N . PRO A 1 99 ? -5.368 4.429 22.869 1.00 84.25 99 PRO A N 1
ATOM 802 C CA . PRO A 1 99 ? -5.609 3.904 21.529 1.00 84.25 99 PRO A CA 1
ATOM 803 C C . PRO A 1 99 ? -5.969 5.031 20.559 1.00 84.25 99 PRO A C 1
ATOM 805 O O . PRO A 1 99 ? -6.934 5.760 20.788 1.00 84.25 99 PRO A O 1
ATOM 808 N N . ARG A 1 100 ? -5.169 5.213 19.505 1.00 87.88 100 ARG A N 1
ATOM 809 C CA . ARG A 1 100 ? -5.431 6.187 18.437 1.00 87.88 100 ARG A CA 1
ATOM 810 C C . ARG A 1 100 ? -5.227 5.526 17.085 1.00 87.88 100 ARG A C 1
ATOM 812 O O . ARG A 1 100 ? -6.191 5.112 16.452 1.00 87.88 100 ARG A O 1
ATOM 819 N N . GLU A 1 101 ? -3.980 5.360 16.659 1.00 89.12 101 GLU A N 1
ATOM 820 C CA . GLU A 1 101 ? -3.679 4.712 15.377 1.00 89.12 101 GLU A CA 1
ATOM 821 C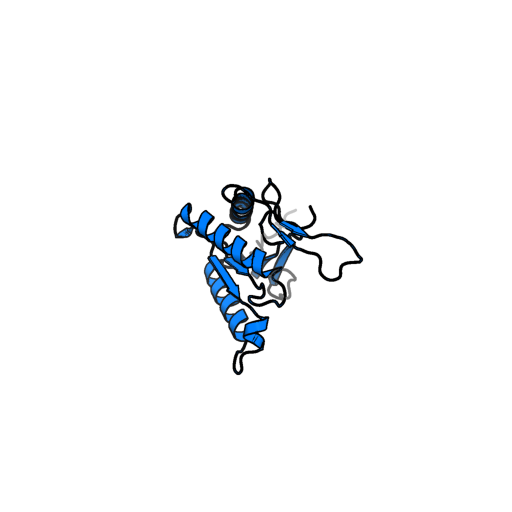 C . GLU A 1 101 ? -3.934 3.204 15.435 1.00 89.12 101 GLU A C 1
ATOM 823 O O . GLU A 1 101 ? -4.324 2.586 14.446 1.00 89.12 101 GLU A O 1
ATOM 828 N N . SER A 1 102 ? -3.795 2.607 16.618 1.00 91.19 102 SER A N 1
ATOM 829 C CA . SER A 1 102 ? -4.122 1.201 16.863 1.00 91.19 102 SER A CA 1
ATOM 830 C C . SER A 1 102 ? -5.592 0.846 16.581 1.00 91.19 102 SER A C 1
ATOM 832 O O . SER A 1 102 ? -5.861 -0.314 16.256 1.00 91.19 102 SER A O 1
ATOM 834 N N . LEU A 1 103 ? -6.516 1.819 16.615 1.00 92.50 103 LEU A N 1
ATOM 835 C CA . LEU A 1 103 ? -7.900 1.651 16.146 1.00 92.50 103 LEU A CA 1
ATOM 836 C C . LEU A 1 103 ? -7.942 1.447 14.627 1.00 92.50 103 LEU A C 1
ATOM 838 O O . LEU A 1 103 ? -8.542 0.486 14.149 1.00 92.50 103 LEU A O 1
ATOM 842 N N . LEU A 1 104 ? -7.233 2.300 13.877 1.00 94.56 104 LEU A N 1
ATOM 843 C CA . LEU A 1 104 ? -7.110 2.185 12.420 1.00 94.56 104 LEU A CA 1
ATOM 844 C C . LEU A 1 104 ? -6.467 0.856 12.026 1.00 94.56 104 LEU A C 1
ATOM 846 O O . LEU A 1 104 ? -6.908 0.222 11.078 1.00 94.56 104 LEU A O 1
ATOM 850 N N . ARG A 1 105 ? -5.458 0.395 12.776 1.00 94.56 105 ARG A N 1
ATOM 851 C CA . ARG A 1 105 ? -4.819 -0.911 12.552 1.00 94.56 105 ARG A CA 1
ATOM 852 C C . ARG A 1 105 ? -5.826 -2.058 12.616 1.00 94.56 105 ARG A C 1
ATOM 854 O O . ARG A 1 105 ? -5.817 -2.919 11.740 1.00 94.56 105 ARG A O 1
ATOM 861 N N . ALA A 1 106 ? -6.634 -2.097 13.676 1.00 94.38 106 ALA A N 1
ATOM 862 C CA . ALA A 1 106 ? -7.607 -3.163 13.880 1.00 94.38 106 ALA A CA 1
ATOM 863 C C . ALA A 1 106 ? -8.682 -3.135 12.790 1.00 94.38 106 ALA A C 1
ATOM 865 O O . ALA A 1 106 ? -8.994 -4.172 12.211 1.00 94.38 106 ALA A O 1
ATOM 866 N N . GLU A 1 107 ? -9.199 -1.948 12.477 1.00 96.19 107 GLU A N 1
ATOM 867 C CA . GLU A 1 107 ? -10.243 -1.795 11.470 1.00 96.19 107 GLU A CA 1
ATOM 868 C C . GLU A 1 107 ? -9.734 -2.072 10.053 1.00 96.19 107 GLU A C 1
ATOM 870 O O . GLU A 1 107 ? -10.409 -2.728 9.266 1.00 96.19 107 GLU A O 1
ATOM 875 N N . PHE A 1 108 ? -8.497 -1.684 9.744 1.00 97.31 108 PHE A N 1
ATOM 876 C CA . PHE A 1 108 ? -7.904 -1.944 8.438 1.00 97.31 108 PHE A CA 1
ATOM 877 C C . PHE A 1 108 ? -7.672 -3.440 8.220 1.00 97.31 108 PHE A C 1
ATOM 879 O O . PHE A 1 108 ? -7.981 -3.959 7.153 1.00 97.31 108 PHE A O 1
ATOM 886 N N . ALA A 1 109 ? -7.219 -4.163 9.249 1.00 96.88 109 ALA A N 1
ATOM 887 C CA . ALA A 1 109 ? -7.084 -5.615 9.174 1.00 96.88 109 ALA A CA 1
ATOM 888 C C . ALA A 1 109 ? -8.434 -6.313 8.914 1.00 96.88 109 ALA A C 1
ATOM 890 O O . ALA A 1 109 ? -8.487 -7.257 8.124 1.00 96.88 109 ALA A O 1
ATOM 891 N N . LYS A 1 110 ? -9.530 -5.834 9.524 1.00 97.06 110 LYS A N 1
ATOM 892 C CA . LYS A 1 110 ? -10.884 -6.338 9.234 1.00 97.06 110 LYS A CA 1
ATOM 893 C C . LYS A 1 110 ? -11.303 -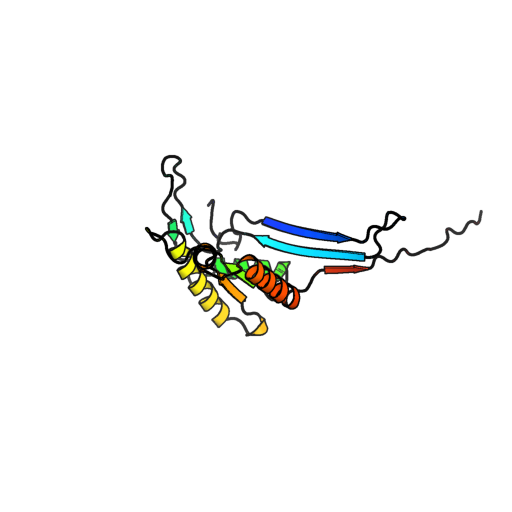6.047 7.796 1.00 97.06 110 LYS A C 1
ATOM 895 O O . LYS A 1 110 ? -11.814 -6.951 7.143 1.00 97.06 110 LYS A O 1
ATOM 900 N N . ALA A 1 111 ? -11.045 -4.836 7.301 1.00 97.88 111 ALA A N 1
ATOM 901 C CA . ALA A 1 111 ? -11.354 -4.450 5.927 1.00 97.88 111 ALA A CA 1
ATOM 902 C C . ALA A 1 111 ? -10.644 -5.357 4.914 1.00 97.88 111 ALA A C 1
ATOM 904 O O . ALA A 1 111 ? -11.287 -5.917 4.030 1.00 97.88 111 ALA A O 1
ATOM 905 N N . ILE A 1 112 ? -9.336 -5.584 5.090 1.00 98.12 112 ILE A N 1
ATOM 906 C CA . ILE A 1 112 ? -8.571 -6.490 4.223 1.00 98.12 112 ILE A CA 1
ATOM 907 C C . ILE A 1 112 ? -9.114 -7.918 4.296 1.00 98.12 112 ILE A C 1
ATOM 909 O O . ILE A 1 112 ? -9.309 -8.553 3.262 1.00 98.12 112 ILE A O 1
ATOM 913 N N . HIS A 1 113 ? -9.398 -8.422 5.500 1.00 97.69 113 HIS A N 1
ATOM 914 C CA . HIS A 1 113 ? -9.973 -9.754 5.662 1.00 97.69 113 HIS A CA 1
ATOM 915 C C . HIS A 1 113 ? -11.331 -9.880 4.957 1.00 97.69 113 HIS A C 1
ATOM 917 O O . HIS A 1 113 ? -11.567 -10.865 4.264 1.00 97.69 113 HIS A O 1
ATOM 923 N N . TYR A 1 114 ? -12.205 -8.881 5.096 1.00 97.75 114 TYR A N 1
ATOM 924 C CA . TYR A 1 114 ? -13.507 -8.842 4.433 1.00 97.75 114 TYR A CA 1
ATOM 925 C C . TYR A 1 114 ? -13.371 -8.804 2.904 1.00 97.75 114 TYR A C 1
ATOM 927 O O . TYR A 1 114 ? -14.027 -9.579 2.212 1.00 97.75 114 TYR A O 1
ATOM 935 N N . ILE A 1 115 ? -12.491 -7.953 2.369 1.00 97.75 115 ILE A N 1
ATOM 936 C CA . ILE A 1 115 ? -12.257 -7.832 0.923 1.00 97.75 115 ILE A CA 1
ATOM 937 C C . ILE A 1 115 ? -11.722 -9.151 0.351 1.00 97.75 115 ILE A C 1
ATOM 939 O O . ILE A 1 115 ? -12.276 -9.651 -0.628 1.00 97.75 115 ILE A O 1
ATOM 943 N N . ASN A 1 116 ? -10.727 -9.759 1.004 1.00 97.88 116 ASN A N 1
ATOM 944 C CA . ASN A 1 116 ? -10.096 -11.004 0.556 1.00 97.88 116 ASN A CA 1
ATOM 945 C C . ASN A 1 116 ? -11.037 -12.220 0.551 1.00 97.88 116 ASN A C 1
ATOM 947 O O . ASN A 1 116 ? -10.760 -13.173 -0.175 1.00 97.88 116 ASN A O 1
ATOM 951 N N . LYS A 1 117 ? -12.147 -12.209 1.310 1.00 97.00 117 LYS A N 1
ATOM 952 C CA . LYS A 1 117 ? -13.177 -13.266 1.227 1.00 97.00 117 LYS A CA 1
ATOM 953 C C . LYS A 1 117 ? -13.857 -13.321 -0.138 1.00 97.00 117 LYS A C 1
ATOM 955 O O . LYS A 1 117 ? -14.294 -14.389 -0.544 1.00 97.00 117 LYS A O 1
ATOM 960 N N . GLY A 1 118 ? -13.967 -12.179 -0.815 1.00 94.12 118 GLY A N 1
ATOM 961 C CA . GLY A 1 118 ? -14.588 -12.073 -2.136 1.00 94.12 118 GLY A CA 1
ATOM 962 C C . GLY A 1 118 ? -13.603 -12.178 -3.300 1.00 94.12 118 GLY A C 1
ATOM 963 O O . GLY A 1 118 ? -14.017 -11.977 -4.436 1.00 94.12 118 GLY A O 1
ATOM 964 N N . LEU A 1 119 ? -12.317 -12.431 -3.036 1.00 95.44 119 LEU A N 1
ATOM 965 C CA . LEU A 1 119 ? -11.271 -12.503 -4.057 1.00 95.44 119 LEU A CA 1
ATOM 966 C C . LEU A 1 119 ? -10.703 -13.929 -4.151 1.00 95.44 119 LEU A C 1
ATOM 968 O O . LEU A 1 119 ? -10.546 -14.584 -3.112 1.00 95.44 119 LEU A O 1
ATOM 972 N N . PRO A 1 120 ? -10.368 -14.404 -5.367 1.00 95.88 120 PRO A N 1
ATOM 973 C CA . PRO A 1 120 ? -9.636 -15.654 -5.539 1.00 95.88 120 PRO A CA 1
ATOM 974 C C . PRO A 1 120 ? -8.221 -15.529 -4.955 1.00 95.88 120 PRO A C 1
ATOM 976 O O . PRO A 1 120 ? -7.707 -14.420 -4.786 1.00 95.88 120 PRO A O 1
ATOM 979 N N . ASP A 1 121 ? -7.608 -16.664 -4.614 1.00 93.81 121 ASP A N 1
ATOM 980 C CA . ASP A 1 121 ? -6.355 -16.718 -3.847 1.00 93.81 121 ASP A CA 1
ATOM 981 C C . ASP A 1 121 ? -5.204 -15.925 -4.494 1.00 93.81 121 ASP A C 1
ATOM 983 O O . ASP A 1 121 ? -4.452 -15.256 -3.785 1.00 93.81 121 ASP A O 1
ATOM 987 N N . ASP A 1 122 ? -5.113 -15.936 -5.825 1.00 92.38 122 ASP A N 1
ATOM 988 C CA . ASP A 1 122 ? -4.106 -15.236 -6.632 1.00 92.38 122 ASP A CA 1
ATOM 989 C C . ASP A 1 122 ? -4.263 -13.705 -6.623 1.00 92.38 122 ASP A C 1
ATOM 991 O O . ASP A 1 122 ? -3.286 -12.981 -6.809 1.00 92.38 122 ASP A O 1
ATOM 995 N N . LYS A 1 123 ? -5.473 -13.198 -6.352 1.00 94.69 123 LYS A N 1
ATOM 996 C CA . LYS A 1 123 ? -5.794 -11.756 -6.336 1.00 94.69 123 LYS A CA 1
ATOM 997 C C . LYS A 1 123 ? -5.952 -11.181 -4.935 1.00 94.69 123 LYS A C 1
ATOM 999 O O . LYS A 1 123 ? -6.330 -1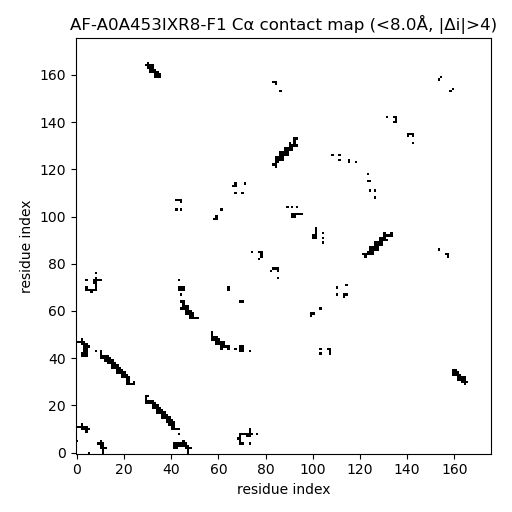0.020 -4.780 1.00 94.69 123 LYS A O 1
ATOM 1004 N N . ARG A 1 124 ? -5.712 -11.976 -3.891 1.00 97.50 124 ARG A N 1
ATOM 1005 C CA . ARG A 1 124 ? -5.827 -11.494 -2.513 1.00 97.50 124 ARG A CA 1
ATOM 1006 C C . ARG A 1 124 ? -4.773 -10.435 -2.209 1.00 97.50 124 ARG A C 1
ATOM 1008 O O . ARG A 1 124 ? -3.593 -10.585 -2.515 1.00 97.50 124 ARG A O 1
ATOM 1015 N N . LEU A 1 125 ? -5.205 -9.400 -1.496 1.00 98.00 125 LEU A N 1
ATOM 1016 C CA . LEU A 1 125 ? -4.333 -8.367 -0.953 1.00 98.00 125 LEU A CA 1
ATOM 1017 C C . LEU A 1 125 ? -3.401 -8.992 0.089 1.00 98.00 125 LEU A C 1
ATOM 1019 O O . LEU A 1 125 ? -3.867 -9.596 1.066 1.00 98.00 125 LEU A O 1
ATOM 1023 N N . LYS A 1 126 ? -2.088 -8.823 -0.092 1.00 97.19 126 LYS A N 1
ATOM 1024 C CA . LYS A 1 126 ? -1.068 -9.353 0.819 1.00 97.19 126 LYS A CA 1
ATOM 1025 C C . LYS A 1 126 ? -0.788 -8.324 1.911 1.00 97.19 126 LYS A C 1
ATOM 1027 O O . LYS A 1 126 ? -0.130 -7.320 1.670 1.00 97.19 126 LYS A O 1
ATOM 1032 N N . PHE A 1 127 ? -1.306 -8.546 3.117 1.00 97.12 127 PHE A N 1
ATOM 1033 C CA . PHE A 1 127 ? -1.198 -7.586 4.221 1.00 97.12 127 PHE A CA 1
ATOM 1034 C C . PHE A 1 127 ? -0.133 -7.985 5.242 1.00 97.12 127 PHE A C 1
ATOM 1036 O O . PHE A 1 127 ? -0.303 -8.951 5.986 1.00 97.12 127 PHE A O 1
ATOM 1043 N N . LEU A 1 128 ? 0.939 -7.195 5.315 1.00 95.81 128 LEU A N 1
ATOM 1044 C CA . LEU A 1 128 ? 2.040 -7.365 6.253 1.00 95.81 128 LEU A CA 1
ATOM 1045 C C . LEU A 1 128 ? 2.026 -6.248 7.297 1.00 95.81 128 LEU A C 1
ATOM 1047 O O . LEU A 1 128 ? 2.180 -5.068 6.986 1.00 95.81 128 LEU A O 1
ATOM 1051 N N . HIS A 1 129 ? 1.886 -6.622 8.566 1.00 95.19 129 HIS A N 1
ATOM 1052 C CA . HIS A 1 129 ? 1.944 -5.678 9.676 1.00 95.19 129 HIS A CA 1
ATOM 1053 C C . HIS A 1 129 ? 3.254 -5.798 10.462 1.00 95.19 129 HIS A C 1
ATOM 1055 O O . HIS A 1 129 ? 3.557 -6.868 10.990 1.00 95.19 129 HIS A O 1
ATOM 1061 N N . MET A 1 130 ? 3.985 -4.690 10.621 1.00 93.50 130 MET A N 1
ATOM 1062 C CA . MET A 1 130 ? 5.226 -4.641 11.401 1.00 93.50 130 MET A CA 1
ATOM 1063 C C . MET A 1 130 ? 5.276 -3.438 12.345 1.00 93.50 130 MET A C 1
ATOM 1065 O O . MET A 1 130 ? 5.442 -2.297 11.931 1.00 93.50 130 MET A O 1
ATOM 1069 N N . ASP A 1 131 ? 5.228 -3.699 13.649 1.00 93.25 131 ASP A N 1
ATOM 1070 C CA . ASP A 1 131 ? 5.451 -2.668 14.665 1.00 93.25 131 ASP A CA 1
ATOM 1071 C C . ASP A 1 131 ? 6.952 -2.436 14.875 1.00 93.25 131 ASP A C 1
ATOM 1073 O O . ASP A 1 131 ? 7.588 -3.070 15.726 1.00 93.25 131 ASP A O 1
ATOM 1077 N N . LEU A 1 132 ? 7.520 -1.500 14.112 1.00 90.31 132 LEU A N 1
ATOM 1078 C CA . LEU A 1 132 ? 8.946 -1.173 14.192 1.00 90.31 132 LEU A CA 1
ATOM 1079 C C . LEU A 1 132 ? 9.360 -0.674 15.582 1.00 90.31 132 LEU A C 1
ATOM 1081 O O . LEU A 1 132 ? 10.470 -0.952 16.021 1.00 90.31 132 LEU A O 1
ATOM 1085 N N . SER A 1 133 ? 8.471 0.013 16.314 1.00 87.44 133 SER A N 1
ATOM 1086 C CA . SER A 1 133 ? 8.765 0.495 17.676 1.00 87.44 133 SER A CA 1
ATOM 1087 C C . SER A 1 133 ? 8.887 -0.643 18.685 1.00 87.44 133 SER A C 1
ATOM 1089 O O . SER A 1 133 ? 9.620 -0.537 19.668 1.00 87.44 133 SER A O 1
ATOM 1091 N N . LYS A 1 134 ? 8.138 -1.726 18.479 1.00 88.56 134 LYS A N 1
ATOM 1092 C CA . LYS A 1 134 ? 8.256 -2.946 19.277 1.00 88.56 134 LYS A CA 1
ATOM 1093 C C . LYS A 1 134 ? 9.489 -3.747 18.875 1.00 88.56 134 LYS A C 1
ATOM 1095 O O . LYS A 1 134 ? 10.169 -4.262 19.759 1.00 88.56 134 LYS A O 1
ATOM 1100 N N . LEU A 1 135 ? 9.772 -3.848 17.577 1.00 89.00 135 LEU A N 1
ATOM 1101 C CA . LEU A 1 135 ? 10.927 -4.582 17.056 1.00 89.00 135 LEU A CA 1
ATOM 1102 C C . LEU A 1 135 ? 12.251 -3.932 17.469 1.00 89.00 135 LEU A C 1
ATOM 1104 O O . LEU A 1 135 ? 13.135 -4.636 17.940 1.00 89.00 135 LEU A O 1
ATOM 1108 N N . SER A 1 136 ? 12.360 -2.603 17.414 1.00 87.19 136 SER A N 1
ATOM 1109 C CA . SER A 1 136 ? 13.584 -1.885 17.798 1.00 87.19 136 SER A CA 1
ATOM 1110 C C . SER A 1 136 ? 13.940 -2.003 19.283 1.00 87.19 136 SER A C 1
ATOM 1112 O O . SER A 1 136 ? 15.096 -1.845 19.656 1.00 87.19 136 SER A O 1
ATOM 1114 N N . ARG A 1 137 ? 12.962 -2.302 20.148 1.00 88.00 137 ARG A N 1
ATOM 1115 C CA . ARG A 1 137 ? 13.175 -2.506 21.592 1.00 88.00 137 ARG A CA 1
ATOM 1116 C C . ARG A 1 137 ? 13.535 -3.943 21.961 1.00 88.00 137 ARG A C 1
ATOM 1118 O O . ARG A 1 137 ? 13.888 -4.201 23.111 1.00 88.00 137 ARG A O 1
ATOM 1125 N N . ARG A 1 138 ? 13.402 -4.897 21.037 1.00 88.31 138 ARG A N 1
ATOM 1126 C CA . ARG A 1 138 ? 13.767 -6.295 21.285 1.00 88.31 138 ARG A CA 1
ATOM 1127 C C . ARG A 1 138 ? 15.277 -6.451 21.129 1.00 88.31 138 ARG A C 1
ATOM 1129 O O . ARG A 1 138 ? 15.827 -6.174 20.066 1.00 88.31 138 ARG A O 1
ATOM 1136 N N . LYS A 1 139 ? 15.947 -6.924 22.185 1.00 83.62 139 LYS A N 1
ATOM 1137 C CA . LYS A 1 139 ? 17.381 -7.246 22.132 1.00 83.62 139 LYS A CA 1
ATOM 1138 C C . LYS A 1 139 ? 17.650 -8.263 21.015 1.00 83.62 139 LYS A C 1
ATOM 1140 O O . LYS A 1 139 ? 16.891 -9.216 20.863 1.00 83.62 139 LYS A O 1
ATOM 1145 N N . GLY A 1 140 ? 18.710 -8.036 20.239 1.00 82.25 140 GLY A N 1
ATOM 1146 C CA . GLY A 1 140 ? 19.140 -8.929 19.155 1.00 82.25 140 GLY A CA 1
ATOM 1147 C C . GLY A 1 140 ? 18.316 -8.855 17.863 1.00 82.25 140 GLY A C 1
ATOM 1148 O O . GLY A 1 140 ? 18.528 -9.670 16.974 1.00 82.25 140 GLY A O 1
ATOM 1149 N N . THR A 1 141 ? 17.377 -7.910 17.724 1.00 87.25 141 THR A N 1
ATOM 1150 C CA . THR A 1 141 ? 16.596 -7.757 16.483 1.00 87.25 141 THR A CA 1
ATOM 1151 C C . THR A 1 141 ? 17.283 -6.795 15.512 1.00 87.25 141 THR A C 1
ATOM 1153 O O . THR A 1 141 ? 17.399 -5.606 15.802 1.00 87.25 141 THR A O 1
ATOM 1156 N N . ASN A 1 142 ? 17.680 -7.282 14.331 1.00 90.12 142 ASN A N 1
ATOM 1157 C CA . ASN A 1 142 ? 18.123 -6.432 13.223 1.00 90.12 142 ASN A CA 1
ATOM 1158 C C . ASN A 1 142 ? 16.911 -5.968 12.396 1.00 90.12 142 ASN A C 1
ATOM 1160 O O . ASN A 1 142 ? 16.466 -6.657 11.478 1.00 90.12 142 ASN A O 1
ATOM 1164 N N . VAL A 1 143 ? 16.359 -4.803 12.744 1.00 91.19 143 VAL A N 1
ATOM 1165 C CA . VAL A 1 143 ? 15.174 -4.240 12.070 1.00 91.19 143 VAL A CA 1
ATOM 1166 C C . VAL A 1 143 ? 15.444 -3.957 10.591 1.00 91.19 143 VAL A C 1
ATOM 1168 O O . VAL A 1 143 ? 14.582 -4.236 9.764 1.00 91.19 143 VAL A O 1
ATOM 1171 N N . LEU A 1 144 ? 16.636 -3.454 10.254 1.00 91.56 144 LEU A N 1
ATOM 1172 C CA . LEU A 1 144 ? 17.011 -3.192 8.865 1.00 91.56 144 LEU A CA 1
ATOM 1173 C C . LEU A 1 144 ? 17.118 -4.496 8.071 1.00 91.56 144 LEU A C 1
ATOM 1175 O O . LEU A 1 144 ? 16.589 -4.581 6.973 1.00 91.56 144 LEU A O 1
ATOM 1179 N N . GLY A 1 145 ? 17.711 -5.538 8.657 1.00 93.56 145 GLY A N 1
ATOM 1180 C CA . GLY A 1 145 ? 17.765 -6.865 8.040 1.00 93.56 145 GLY A CA 1
ATOM 1181 C C . GLY A 1 145 ? 16.376 -7.446 7.756 1.00 93.56 145 GLY A C 1
ATOM 1182 O O . GLY A 1 145 ? 16.152 -8.004 6.687 1.00 93.56 145 GLY A O 1
ATOM 1183 N N . LEU A 1 146 ? 15.416 -7.260 8.670 1.00 92.44 146 LEU A N 1
ATOM 1184 C CA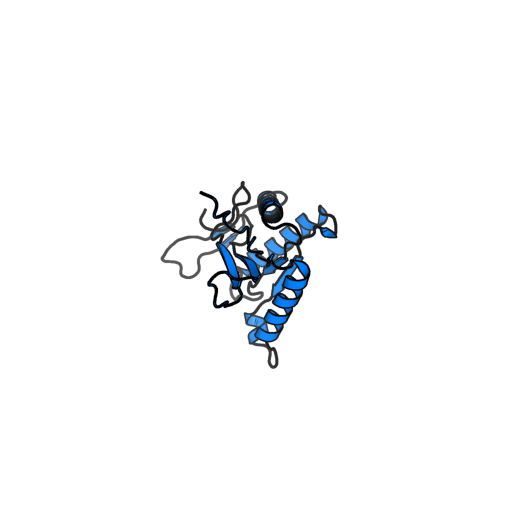 . LEU A 1 146 ? 14.029 -7.673 8.439 1.00 92.44 146 LEU A CA 1
ATOM 1185 C C . LEU A 1 146 ? 13.368 -6.862 7.316 1.00 92.44 146 LEU A C 1
ATOM 1187 O O . LEU A 1 146 ? 12.680 -7.440 6.483 1.00 92.44 146 LEU A O 1
ATOM 1191 N N . LEU A 1 147 ? 13.576 -5.542 7.287 1.00 93.19 147 LEU A N 1
ATOM 1192 C CA . LEU A 1 147 ? 13.051 -4.682 6.224 1.00 93.19 147 LEU A CA 1
ATOM 1193 C C . LEU A 1 147 ? 13.654 -5.030 4.859 1.00 93.19 147 LEU A C 1
ATOM 1195 O O . LEU A 1 147 ? 12.912 -5.096 3.888 1.00 93.19 147 LEU A O 1
ATOM 1199 N N . ASN A 1 148 ? 14.954 -5.326 4.796 1.00 94.75 148 ASN A N 1
ATOM 1200 C CA . ASN A 1 148 ? 15.623 -5.770 3.573 1.00 94.75 148 ASN A CA 1
ATOM 1201 C C . ASN A 1 148 ? 15.070 -7.108 3.083 1.00 94.75 148 ASN A C 1
ATOM 1203 O O . ASN A 1 148 ? 14.854 -7.278 1.886 1.00 94.75 148 ASN A O 1
ATOM 1207 N N . LYS A 1 149 ? 14.793 -8.040 4.003 1.00 94.56 149 LYS A N 1
ATOM 1208 C CA . LYS A 1 149 ? 14.130 -9.297 3.652 1.00 94.56 149 LYS A CA 1
ATOM 1209 C C . LYS A 1 149 ? 12.743 -9.042 3.065 1.00 94.56 149 LYS A C 1
ATOM 1211 O O . LYS A 1 149 ? 12.442 -9.550 2.000 1.00 94.56 149 LYS A O 1
ATOM 1216 N N . VAL A 1 150 ? 11.935 -8.204 3.717 1.00 94.94 150 VAL A N 1
ATOM 1217 C CA . VAL A 1 150 ? 10.607 -7.832 3.204 1.00 94.94 150 VAL A CA 1
ATOM 1218 C C . VAL A 1 150 ? 10.706 -7.175 1.829 1.00 94.94 150 VAL A C 1
ATOM 1220 O O . VAL A 1 150 ? 9.916 -7.506 0.958 1.00 94.94 150 VAL A O 1
ATOM 1223 N N . ALA A 1 151 ? 11.661 -6.268 1.619 1.00 94.12 151 ALA A N 1
ATOM 1224 C CA . ALA A 1 151 ? 11.867 -5.639 0.320 1.00 94.12 151 ALA A CA 1
ATOM 1225 C C . ALA A 1 151 ? 12.230 -6.672 -0.756 1.00 94.12 151 ALA A C 1
ATOM 1227 O O . ALA A 1 151 ? 11.633 -6.653 -1.824 1.00 94.12 151 ALA A O 1
ATOM 1228 N N . SER A 1 152 ? 13.136 -7.605 -0.448 1.00 95.25 152 SER A N 1
ATOM 1229 C CA . SER A 1 152 ? 13.542 -8.676 -1.372 1.00 95.25 152 SER A CA 1
ATOM 1230 C C . SER A 1 152 ? 12.361 -9.588 -1.722 1.00 95.25 152 SER A C 1
ATOM 1232 O O . SER A 1 152 ? 12.044 -9.746 -2.894 1.00 95.25 152 SER A O 1
ATOM 1234 N N . ASP A 1 153 ? 11.638 -10.083 -0.708 1.00 95.44 153 ASP A N 1
ATOM 1235 C CA . ASP A 1 153 ? 10.458 -10.939 -0.886 1.00 95.44 153 ASP A CA 1
ATOM 1236 C C . ASP A 1 153 ? 9.358 -10.229 -1.709 1.00 95.44 153 ASP A C 1
ATOM 1238 O O . ASP A 1 153 ? 8.610 -10.868 -2.444 1.00 95.44 153 ASP A O 1
ATOM 1242 N N . VAL A 1 154 ? 9.213 -8.903 -1.572 1.00 95.38 154 VAL A N 1
ATOM 1243 C CA . VAL A 1 154 ? 8.237 -8.119 -2.346 1.00 95.38 154 VAL A CA 1
ATOM 1244 C C . VAL A 1 154 ? 8.687 -7.937 -3.788 1.00 95.38 154 VAL A C 1
ATOM 1246 O O . VAL A 1 154 ? 7.865 -8.139 -4.674 1.00 95.38 154 VAL A O 1
ATOM 1249 N N . LEU A 1 155 ? 9.958 -7.608 -4.027 1.00 94.38 155 LEU A N 1
ATOM 1250 C CA . LEU A 1 155 ? 10.501 -7.459 -5.379 1.00 94.38 155 LEU A CA 1
ATOM 1251 C C . LEU A 1 155 ? 10.400 -8.764 -6.174 1.00 94.38 155 LEU A C 1
ATOM 1253 O O . LEU A 1 155 ? 9.999 -8.729 -7.328 1.00 94.38 155 LEU A O 1
ATOM 1257 N N . GLU A 1 156 ? 10.653 -9.915 -5.548 1.00 94.31 156 GLU A N 1
ATOM 1258 C CA . GLU A 1 156 ? 10.445 -11.228 -6.181 1.00 94.31 156 GLU A CA 1
ATOM 1259 C C . GLU A 1 156 ? 8.976 -11.485 -6.566 1.00 94.31 156 GLU A C 1
ATOM 1261 O O . GLU A 1 156 ? 8.695 -12.249 -7.487 1.00 94.31 156 GLU A O 1
ATOM 1266 N N . LEU A 1 157 ? 8.023 -10.869 -5.859 1.00 93.31 157 LEU A N 1
ATOM 1267 C CA . LEU A 1 157 ? 6.589 -11.041 -6.102 1.00 93.31 157 LEU A CA 1
ATOM 1268 C C . LEU A 1 157 ? 6.004 -10.044 -7.103 1.00 93.31 157 LEU A C 1
ATOM 1270 O O . LEU A 1 157 ? 5.014 -10.378 -7.754 1.00 93.31 157 LEU A O 1
ATOM 1274 N N . THR A 1 158 ? 6.518 -8.815 -7.145 1.00 93.06 158 THR A N 1
ATOM 1275 C CA . THR A 1 158 ? 5.980 -7.729 -7.982 1.00 93.06 158 THR A CA 1
ATOM 1276 C C . THR A 1 158 ? 6.798 -7.475 -9.236 1.00 93.06 158 THR A C 1
ATOM 1278 O O . THR A 1 158 ? 6.297 -6.809 -10.136 1.00 93.06 158 THR A O 1
ATOM 1281 N N . ASP A 1 159 ? 8.021 -8.000 -9.277 1.00 91.50 159 ASP A N 1
ATOM 1282 C CA . ASP A 1 159 ? 9.031 -7.697 -10.283 1.00 91.50 159 ASP A CA 1
ATOM 1283 C C . ASP A 1 159 ? 9.395 -6.198 -10.324 1.00 91.50 159 ASP A C 1
ATOM 1285 O O . ASP A 1 159 ? 8.922 -5.377 -9.524 1.00 91.50 159 ASP A O 1
ATOM 1289 N N . LEU A 1 160 ? 10.294 -5.856 -11.236 1.00 93.31 160 LEU A N 1
ATOM 1290 C CA . LEU A 1 160 ? 10.744 -4.511 -11.561 1.00 93.31 160 LEU A CA 1
ATOM 1291 C C . LEU A 1 160 ? 10.620 -4.291 -13.069 1.00 93.31 160 LEU A C 1
ATOM 1293 O O . LEU A 1 160 ? 10.692 -5.225 -13.866 1.00 93.31 160 LEU A O 1
ATOM 1297 N N . LEU A 1 161 ? 10.419 -3.041 -13.479 1.00 94.12 161 LEU A N 1
ATOM 1298 C CA . LEU A 1 161 ? 10.476 -2.711 -14.895 1.00 94.12 161 LEU A CA 1
ATOM 1299 C C . LEU A 1 161 ? 11.929 -2.827 -15.343 1.00 94.12 161 LEU A C 1
ATOM 1301 O O . LEU A 1 161 ? 12.790 -2.171 -14.765 1.00 94.12 161 LEU A O 1
ATOM 1305 N N . HIS A 1 162 ? 12.182 -3.586 -16.401 1.00 93.75 162 HIS A N 1
ATOM 1306 C CA . HIS A 1 162 ? 13.480 -3.669 -17.055 1.00 93.75 162 HIS A CA 1
ATOM 1307 C C . HIS A 1 162 ? 13.311 -3.414 -18.555 1.00 93.75 162 HIS A C 1
ATOM 1309 O O . HIS A 1 162 ? 12.390 -3.945 -19.179 1.00 93.75 162 HIS A O 1
ATOM 1315 N N . CYS A 1 163 ? 14.162 -2.565 -19.122 1.00 92.44 163 CYS A N 1
ATOM 1316 C CA . CYS A 1 163 ? 14.089 -2.131 -20.509 1.00 92.44 163 CYS A CA 1
ATOM 1317 C C . CYS A 1 163 ? 15.485 -2.089 -21.132 1.00 92.44 163 CYS A C 1
ATOM 1319 O O . CYS A 1 163 ? 16.368 -1.398 -20.620 1.00 9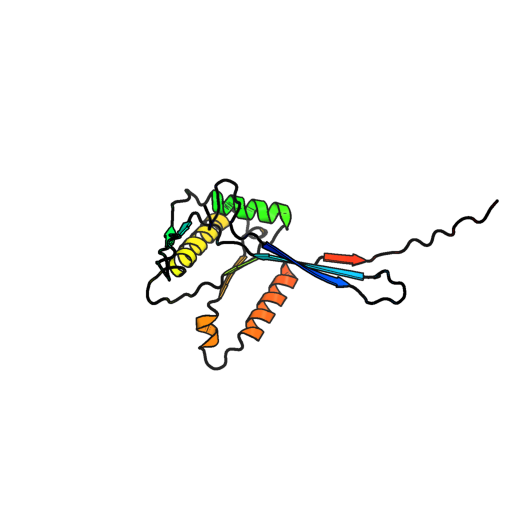2.44 163 CYS A O 1
ATOM 1321 N N . GLU A 1 164 ? 15.636 -2.767 -22.270 1.00 90.06 164 GLU A N 1
ATOM 1322 C CA . GLU A 1 164 ? 16.828 -2.690 -23.112 1.00 90.06 164 GLU A CA 1
ATOM 1323 C C . GLU A 1 164 ? 16.597 -1.678 -24.240 1.00 90.06 164 GLU A C 1
ATOM 1325 O O . GLU A 1 164 ? 15.638 -1.784 -25.014 1.00 90.06 164 GLU A O 1
ATOM 1330 N N . ILE A 1 165 ? 17.481 -0.694 -24.365 1.00 84.75 165 ILE A N 1
ATOM 1331 C CA . ILE A 1 165 ? 17.417 0.317 -25.418 1.00 84.75 165 ILE A CA 1
ATOM 1332 C C . ILE A 1 165 ? 18.345 -0.113 -26.550 1.00 84.75 165 ILE A C 1
ATOM 1334 O O . ILE A 1 165 ? 19.566 -0.070 -26.436 1.00 84.75 165 ILE A O 1
ATOM 1338 N N . THR A 1 166 ? 17.759 -0.501 -27.684 1.00 77.94 166 THR A N 1
ATOM 1339 C CA . THR A 1 166 ? 18.524 -0.764 -28.910 1.00 77.94 166 THR A CA 1
ATOM 1340 C C . THR A 1 166 ? 18.552 0.483 -29.787 1.00 77.94 166 THR A C 1
ATOM 1342 O O . THR A 1 166 ? 17.518 0.930 -30.288 1.00 77.94 166 THR A O 1
ATOM 1345 N N . ILE A 1 167 ? 19.742 1.029 -30.032 1.00 70.19 167 ILE A N 1
ATOM 1346 C CA . ILE A 1 167 ? 19.923 2.102 -31.013 1.00 70.19 167 ILE A CA 1
ATOM 1347 C C . ILE A 1 167 ? 19.958 1.464 -32.406 1.00 70.19 167 ILE A C 1
ATOM 1349 O O . ILE A 1 167 ? 20.913 0.783 -32.773 1.00 70.19 167 ILE A O 1
ATOM 1353 N N . SER A 1 168 ? 18.910 1.679 -33.204 1.00 62.59 168 SER A N 1
ATOM 1354 C CA . SER A 1 168 ? 18.906 1.283 -34.616 1.00 62.59 168 SER A CA 1
ATOM 1355 C C . SER A 1 168 ? 19.876 2.168 -35.402 1.00 62.59 168 SER A C 1
ATOM 1357 O O . SER A 1 168 ? 19.518 3.272 -35.813 1.00 62.59 168 SER A O 1
ATOM 1359 N N . SER A 1 169 ? 21.074 1.666 -35.691 1.00 59.00 169 SER A N 1
ATOM 1360 C CA . SER A 1 169 ? 22.001 2.263 -36.653 1.00 59.00 169 SER A CA 1
ATOM 1361 C C . SER A 1 169 ? 21.494 2.060 -38.088 1.00 59.00 169 SER A C 1
ATOM 1363 O O . SER A 1 169 ? 21.983 1.220 -38.837 1.00 59.00 169 SER A O 1
ATOM 1365 N N . LYS A 1 170 ? 20.490 2.835 -38.519 1.00 52.69 170 LYS A N 1
ATOM 1366 C CA . LYS A 1 170 ? 20.302 3.027 -39.964 1.00 52.69 170 LYS A CA 1
ATOM 1367 C C . LYS A 1 170 ? 21.399 3.982 -40.442 1.00 52.69 170 LYS A C 1
ATOM 1369 O O . LYS A 1 170 ? 21.455 5.097 -39.923 1.00 52.69 170 LYS A O 1
ATOM 1374 N N . PRO A 1 171 ? 22.262 3.594 -41.400 1.00 52.94 171 PRO A N 1
ATOM 1375 C CA . PRO A 1 171 ? 23.142 4.557 -42.042 1.00 52.94 171 PRO A CA 1
ATOM 1376 C C . PRO A 1 171 ? 22.263 5.619 -42.708 1.00 52.94 171 PRO A C 1
ATOM 1378 O O . PRO A 1 171 ? 21.287 5.274 -43.378 1.00 52.94 171 PRO A O 1
ATOM 1381 N N . LEU A 1 172 ? 22.578 6.902 -42.520 1.00 54.97 172 LEU A N 1
ATOM 1382 C CA . LEU A 1 172 ? 22.070 7.916 -43.436 1.00 54.97 172 LEU A CA 1
ATOM 1383 C C . LEU A 1 172 ? 22.625 7.573 -44.821 1.00 54.97 172 LEU A C 1
ATOM 1385 O O . LEU A 1 172 ? 23.841 7.596 -45.008 1.00 54.97 172 LEU A O 1
ATOM 1389 N N . ASP A 1 173 ? 21.743 7.252 -45.766 1.00 53.12 173 ASP A N 1
ATOM 1390 C CA . ASP A 1 173 ? 22.085 7.182 -47.184 1.00 53.12 173 ASP A CA 1
ATOM 1391 C C . ASP A 1 173 ? 22.669 8.536 -47.608 1.00 53.12 173 ASP A C 1
ATOM 1393 O O . ASP A 1 173 ? 21.957 9.515 -47.849 1.00 53.12 173 ASP A O 1
ATOM 1397 N N . ALA A 1 174 ? 23.997 8.597 -47.676 1.00 54.81 174 ALA A N 1
ATOM 1398 C CA . ALA A 1 174 ? 24.726 9.670 -48.321 1.00 54.81 174 ALA A CA 1
ATOM 1399 C C . ALA A 1 174 ? 24.660 9.438 -49.834 1.00 54.81 174 ALA A C 1
ATOM 1401 O O . ALA A 1 174 ? 25.587 8.916 -50.447 1.00 54.81 174 ALA A O 1
ATOM 1402 N N . SER A 1 175 ? 23.535 9.806 -50.442 1.00 56.00 175 SER A N 1
ATOM 1403 C CA . SER A 1 175 ? 23.435 9.930 -51.894 1.00 56.00 175 SER A CA 1
ATOM 1404 C C . SER A 1 175 ? 22.620 11.162 -52.264 1.00 56.00 175 SER A C 1
ATOM 1406 O O . SER A 1 175 ? 21.390 11.101 -52.334 1.00 56.00 175 SER A O 1
ATOM 1408 N N . ARG A 1 176 ? 23.326 12.270 -52.505 1.00 40.81 176 ARG A N 1
ATOM 1409 C CA . ARG A 1 176 ? 23.048 13.259 -53.553 1.00 40.81 176 ARG A CA 1
ATOM 1410 C C . ARG A 1 176 ? 24.285 14.103 -53.814 1.00 40.81 176 ARG A C 1
ATOM 1412 O O . ARG A 1 176 ? 24.907 14.534 -52.821 1.00 40.81 176 ARG A O 1
#

Organism: Aegilops tauschii subsp. strangulata (NCBI:txid200361)

pLDDT: mean 89.48, std 11.0, range [40.81, 98.31]